Protein AF-A0A7C1MTP1-F1 (afdb_monomer_lite)

Radius of gyration: 20.45 Å; chains: 1; bounding box: 58×44×49 Å

Structure (mmCIF, N/CA/C/O backbone):
data_AF-A0A7C1MTP1-F1
#
_entry.id   AF-A0A7C1MTP1-F1
#
loop_
_atom_site.group_PDB
_atom_site.id
_atom_site.type_symbol
_atom_site.label_atom_id
_atom_site.label_alt_id
_atom_site.label_comp_id
_atom_site.label_asym_id
_atom_site.label_entity_id
_atom_site.label_seq_id
_atom_site.pdbx_PDB_ins_code
_atom_site.Cartn_x
_atom_site.Cartn_y
_atom_site.Cartn_z
_atom_site.occupancy
_atom_site.B_iso_or_equiv
_atom_site.auth_seq_id
_atom_site.auth_comp_id
_atom_site.auth_asym_id
_atom_site.auth_atom_id
_atom_site.pdbx_PDB_model_num
ATOM 1 N N . MET A 1 1 ? 28.210 24.056 -30.980 1.00 39.81 1 MET A N 1
ATOM 2 C CA . MET A 1 1 ? 28.244 23.019 -29.926 1.00 39.81 1 MET A CA 1
ATOM 3 C C . MET A 1 1 ? 29.362 23.393 -28.968 1.00 39.81 1 MET A C 1
ATOM 5 O O . MET A 1 1 ? 30.511 23.330 -29.374 1.00 39.81 1 MET A O 1
ATOM 9 N N . ASN A 1 2 ? 29.033 23.864 -27.762 1.00 46.34 2 ASN A N 1
ATOM 10 C CA . ASN A 1 2 ? 30.028 24.181 -26.735 1.00 46.34 2 ASN A CA 1
ATOM 11 C C . ASN A 1 2 ? 30.364 22.894 -25.972 1.00 46.34 2 ASN A C 1
ATOM 13 O O . ASN A 1 2 ? 29.513 22.350 -25.272 1.00 46.34 2 ASN A O 1
ATOM 17 N N . THR A 1 3 ? 31.579 22.382 -26.145 1.00 56.09 3 THR A N 1
ATOM 18 C CA . THR A 1 3 ? 32.127 21.242 -25.396 1.00 56.09 3 THR A CA 1
ATOM 19 C C . THR A 1 3 ? 33.033 21.751 -24.285 1.00 56.09 3 THR A C 1
ATOM 21 O O . THR A 1 3 ? 34.243 21.540 -24.309 1.00 56.09 3 THR A O 1
ATOM 24 N N . GLU A 1 4 ? 32.460 22.433 -23.300 1.00 64.19 4 GLU A N 1
ATOM 25 C CA . GLU A 1 4 ? 33.167 22.655 -22.042 1.00 64.19 4 GLU A CA 1
ATOM 26 C C . GLU A 1 4 ? 33.111 21.347 -21.243 1.00 64.19 4 GLU A C 1
ATOM 28 O O . GLU A 1 4 ? 32.053 20.913 -20.782 1.00 64.19 4 GLU A O 1
ATOM 33 N N . ARG A 1 5 ? 34.249 20.648 -21.143 1.00 67.44 5 ARG A N 1
ATOM 34 C CA . ARG A 1 5 ? 34.375 19.473 -20.273 1.00 67.44 5 ARG A CA 1
ATOM 35 C C . ARG A 1 5 ? 34.320 19.954 -18.828 1.00 67.44 5 ARG A C 1
ATOM 37 O O . ARG A 1 5 ? 35.213 20.661 -18.382 1.00 67.44 5 ARG A O 1
ATOM 44 N N . PHE A 1 6 ? 33.286 19.549 -18.102 1.00 75.31 6 PHE A N 1
ATOM 45 C CA . PHE A 1 6 ? 33.179 19.783 -16.665 1.00 75.31 6 PHE A CA 1
ATOM 46 C C . PHE A 1 6 ? 34.367 19.133 -15.930 1.00 75.31 6 PHE A C 1
ATOM 48 O O . PHE A 1 6 ? 34.536 17.916 -15.992 1.00 75.31 6 PHE A O 1
ATOM 55 N N . ILE A 1 7 ? 35.183 19.940 -15.243 1.00 79.19 7 ILE A N 1
ATOM 56 C CA . ILE A 1 7 ? 36.381 19.514 -14.491 1.00 79.19 7 ILE A CA 1
ATOM 57 C C . ILE A 1 7 ? 36.065 19.511 -12.987 1.00 79.19 7 ILE A C 1
ATOM 59 O O . ILE A 1 7 ? 36.691 20.206 -12.192 1.00 79.19 7 ILE A O 1
ATOM 63 N N . GLY A 1 8 ? 35.023 18.785 -12.589 1.00 83.56 8 GLY A N 1
ATOM 64 C CA . GLY A 1 8 ? 34.648 18.618 -11.185 1.00 83.56 8 GLY A CA 1
ATOM 65 C C . GLY A 1 8 ? 34.668 17.150 -10.784 1.00 83.56 8 GLY A C 1
ATOM 66 O O . GLY A 1 8 ? 34.459 16.270 -11.617 1.00 83.56 8 GLY A O 1
ATOM 67 N N . GLN A 1 9 ? 34.907 16.888 -9.499 1.00 82.88 9 GLN A N 1
ATOM 68 C CA . GLN A 1 9 ? 34.820 15.539 -8.946 1.00 82.88 9 GLN A CA 1
ATOM 69 C C . GLN A 1 9 ? 33.406 14.981 -9.156 1.00 82.88 9 GLN A C 1
ATOM 71 O O . GLN A 1 9 ? 32.418 15.690 -8.945 1.00 82.88 9 GLN A O 1
ATOM 76 N N . GLU A 1 10 ? 33.311 13.720 -9.578 1.00 84.50 10 GLU A N 1
ATOM 77 C CA . GLU A 1 10 ? 32.032 13.023 -9.693 1.00 84.50 10 GLU A CA 1
ATOM 78 C 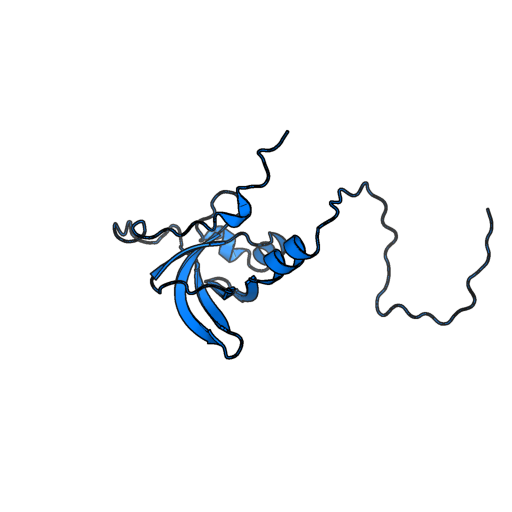C . GLU A 1 10 ? 31.351 12.979 -8.317 1.00 84.50 10 GLU A C 1
ATOM 80 O O . GLU A 1 10 ? 31.935 12.518 -7.338 1.00 84.50 10 GLU A O 1
ATOM 85 N N . ARG A 1 11 ? 30.125 13.508 -8.242 1.00 88.31 11 ARG A N 1
ATOM 86 C CA . ARG A 1 11 ? 29.318 13.588 -7.009 1.00 88.31 11 ARG A CA 1
ATOM 87 C C . ARG A 1 11 ? 28.127 12.636 -7.026 1.00 88.31 11 ARG A C 1
ATOM 89 O O . ARG A 1 11 ? 27.395 12.550 -6.043 1.00 88.31 11 ARG A O 1
ATOM 96 N N . ARG A 1 12 ? 27.865 11.972 -8.152 1.00 83.56 12 ARG A N 1
ATOM 97 C CA . ARG A 1 12 ? 26.736 11.051 -8.281 1.00 83.56 12 ARG A CA 1
ATOM 98 C C . ARG A 1 12 ? 27.021 9.791 -7.476 1.00 83.56 12 ARG A C 1
ATOM 100 O O . ARG A 1 12 ? 28.050 9.153 -7.653 1.00 83.56 12 ARG A O 1
ATOM 107 N N . GLN A 1 13 ? 26.054 9.407 -6.653 1.00 90.12 13 GLN A N 1
ATOM 108 C CA . GLN A 1 13 ? 26.076 8.128 -5.942 1.00 90.12 13 GLN A CA 1
ATOM 109 C C . GLN A 1 13 ? 25.764 6.940 -6.868 1.00 90.12 13 GLN A C 1
ATOM 111 O O . GLN A 1 13 ? 26.090 5.807 -6.536 1.00 90.12 13 GLN A O 1
ATOM 116 N N . PHE A 1 14 ? 25.159 7.194 -8.037 1.00 86.81 14 PHE A N 1
ATOM 117 C CA . PHE A 1 14 ? 24.690 6.160 -8.962 1.00 86.81 14 PHE A CA 1
ATOM 118 C C . PHE A 1 14 ? 24.954 6.530 -10.428 1.00 86.81 14 PHE A C 1
ATOM 120 O O . PHE A 1 14 ? 24.925 7.706 -10.811 1.00 86.81 14 PHE A O 1
ATOM 127 N N . VAL A 1 15 ? 25.176 5.507 -11.258 1.00 86.19 15 VAL A N 1
ATOM 128 C CA . VAL A 1 15 ? 25.381 5.636 -12.709 1.00 86.19 15 VAL A CA 1
ATOM 129 C C . VAL A 1 15 ? 24.099 6.134 -13.386 1.00 86.19 15 VAL A C 1
ATOM 131 O O . VAL A 1 15 ? 23.000 5.697 -13.054 1.00 86.19 15 VAL A O 1
ATOM 134 N N . ARG A 1 16 ? 24.230 7.037 -14.367 1.00 86.38 16 ARG A N 1
ATOM 135 C CA . ARG A 1 16 ? 23.112 7.488 -15.210 1.00 86.38 16 ARG A CA 1
ATOM 136 C C . ARG A 1 16 ? 23.161 6.802 -16.566 1.00 86.38 16 ARG A C 1
ATOM 138 O O . ARG A 1 16 ? 24.203 6.782 -17.214 1.00 86.38 16 ARG A O 1
ATOM 145 N N . LEU A 1 17 ? 22.012 6.318 -17.014 1.00 87.69 17 LEU A N 1
ATOM 146 C CA . LEU A 1 17 ? 21.829 5.809 -18.366 1.00 87.69 17 LEU A CA 1
ATOM 147 C C . LEU A 1 17 ? 21.277 6.925 -19.256 1.00 87.69 17 LEU A C 1
ATOM 149 O O . LEU A 1 17 ? 20.415 7.700 -18.835 1.00 87.69 17 LEU A O 1
ATOM 153 N N . SER A 1 18 ? 21.777 7.018 -20.488 1.00 87.62 18 SER A N 1
ATOM 154 C CA . SER A 1 18 ? 21.204 7.928 -21.480 1.00 87.62 18 SER A CA 1
ATOM 155 C C . SER A 1 18 ? 19.831 7.404 -21.895 1.00 87.62 18 SER A C 1
ATOM 157 O O . SER A 1 18 ? 19.726 6.327 -22.479 1.00 87.62 18 SER A O 1
ATOM 159 N N . TYR A 1 19 ? 18.777 8.154 -21.578 1.00 87.06 19 TYR A N 1
ATOM 160 C CA . TYR A 1 19 ? 17.399 7.789 -21.888 1.00 87.06 19 TYR A CA 1
ATOM 161 C C . TYR A 1 19 ? 16.620 9.028 -22.326 1.00 87.06 19 TYR A C 1
ATOM 163 O O . TYR A 1 19 ? 16.639 10.056 -21.650 1.00 87.06 19 TYR A O 1
ATOM 171 N N . ARG A 1 20 ? 15.946 8.944 -23.478 1.00 89.88 20 ARG A N 1
ATOM 172 C CA . ARG A 1 20 ? 15.104 10.019 -24.017 1.00 89.88 20 ARG A CA 1
ATOM 173 C C . ARG A 1 20 ? 13.776 9.442 -24.486 1.00 89.88 20 ARG A C 1
ATOM 175 O O . ARG A 1 20 ? 13.735 8.756 -25.502 1.00 89.88 20 ARG A O 1
ATOM 182 N N . LYS A 1 21 ? 12.705 9.749 -23.755 1.00 90.75 21 LYS A N 1
ATOM 183 C CA . LYS A 1 21 ? 11.308 9.528 -24.152 1.00 90.75 21 LYS A CA 1
ATOM 184 C C . LYS A 1 21 ? 10.439 10.677 -23.619 1.00 90.75 21 LYS A C 1
ATOM 186 O O . LYS A 1 21 ? 10.847 11.303 -22.639 1.00 90.75 21 LYS A O 1
ATOM 191 N N . PRO A 1 22 ? 9.281 10.970 -24.239 1.00 91.06 22 PRO A N 1
ATOM 192 C CA . PRO A 1 22 ? 8.305 11.899 -23.676 1.00 91.06 22 PRO A CA 1
ATOM 193 C C . PRO A 1 22 ? 7.932 11.507 -22.241 1.00 91.06 22 PRO A C 1
ATOM 195 O O . PRO A 1 22 ? 7.769 10.323 -21.945 1.00 91.06 22 PRO A O 1
ATOM 198 N N . LEU A 1 23 ? 7.818 12.501 -21.361 1.00 86.88 23 LEU A N 1
ATOM 199 C CA . LEU A 1 23 ? 7.482 12.326 -19.951 1.00 86.88 23 LEU A CA 1
ATOM 200 C C . LEU A 1 23 ? 6.179 13.068 -19.658 1.00 86.88 23 LEU A C 1
ATOM 202 O O . LEU A 1 23 ? 6.108 14.284 -19.829 1.00 86.88 23 LEU A O 1
ATOM 206 N N . ASN A 1 24 ? 5.177 12.342 -19.174 1.00 87.94 24 ASN A N 1
ATOM 207 C CA . ASN A 1 24 ? 3.986 12.953 -18.598 1.00 87.94 24 ASN A CA 1
ATOM 208 C C . ASN A 1 24 ? 4.285 13.329 -17.146 1.00 87.94 24 ASN A C 1
ATOM 210 O O . ASN A 1 24 ? 4.786 12.499 -16.388 1.00 87.94 24 ASN A O 1
ATOM 214 N N . TYR A 1 25 ? 3.974 14.563 -16.755 1.00 85.81 25 TYR A N 1
ATOM 215 C CA . TYR A 1 25 ? 4.165 15.032 -15.385 1.00 85.81 25 TYR A CA 1
ATOM 216 C C . TYR A 1 25 ? 2.964 15.847 -14.909 1.00 85.81 25 TYR A C 1
ATOM 218 O O . TYR A 1 25 ? 2.227 16.433 -15.702 1.00 85.81 25 TYR A O 1
ATOM 226 N N . LYS A 1 26 ? 2.780 15.882 -13.589 1.00 85.25 26 LYS A N 1
ATOM 227 C CA . LYS A 1 26 ? 1.838 16.764 -12.899 1.00 85.25 26 LYS A CA 1
ATOM 228 C C . LYS A 1 26 ? 2.600 17.515 -11.812 1.00 8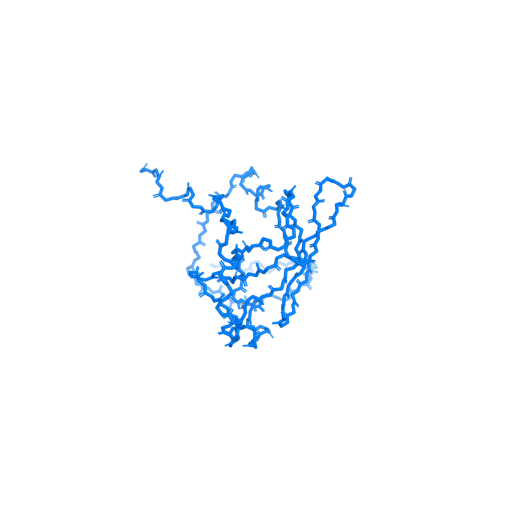5.25 26 LYS A C 1
ATOM 230 O O . LYS A 1 26 ? 3.493 16.947 -11.186 1.00 85.25 26 LYS A O 1
ATOM 235 N N . VAL A 1 27 ? 2.262 18.784 -11.597 1.00 86.56 27 VAL A N 1
ATOM 236 C CA . VAL A 1 27 ? 2.785 19.562 -10.466 1.00 86.56 27 VAL A CA 1
ATOM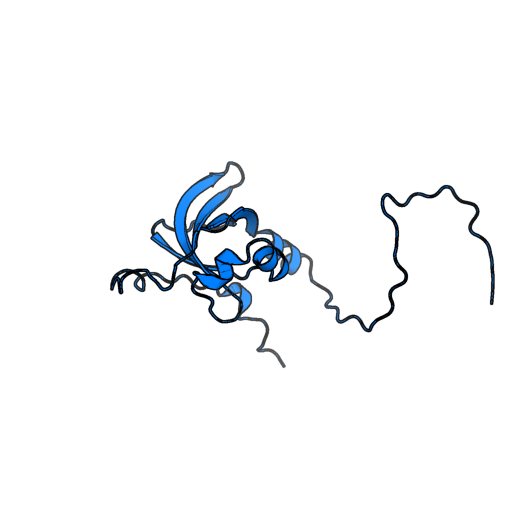 237 C C . VAL A 1 27 ? 1.839 19.359 -9.288 1.00 86.56 27 VAL A C 1
ATOM 239 O O . VAL A 1 27 ? 0.662 19.704 -9.375 1.00 86.56 27 VAL A O 1
ATOM 242 N N . CYS A 1 28 ? 2.343 18.778 -8.202 1.00 86.12 28 CYS A N 1
ATOM 243 C CA . CYS A 1 28 ? 1.551 18.510 -7.005 1.00 86.12 28 CYS A CA 1
ATOM 244 C C . CYS A 1 28 ? 1.655 19.675 -6.016 1.00 86.12 28 CYS A C 1
ATOM 246 O O . CYS A 1 28 ? 2.743 20.204 -5.787 1.00 86.12 28 CYS A O 1
ATOM 248 N N . LYS A 1 29 ? 0.529 20.052 -5.400 1.00 91.75 29 LYS A N 1
ATOM 249 C CA . LYS A 1 29 ? 0.521 20.969 -4.251 1.00 91.75 29 LYS A CA 1
ATOM 250 C C . LYS A 1 29 ? 1.102 20.259 -3.028 1.00 91.75 29 LYS A C 1
ATOM 252 O O . LYS A 1 29 ? 0.983 19.040 -2.909 1.00 91.75 29 LYS A O 1
ATOM 257 N N . GLU A 1 30 ? 1.674 21.023 -2.103 1.00 90.00 30 GLU A N 1
ATOM 258 C CA . GLU A 1 30 ? 2.244 20.484 -0.861 1.00 90.00 30 GLU A CA 1
ATOM 259 C C . GLU A 1 30 ? 1.229 19.634 -0.084 1.00 90.00 30 GLU A C 1
ATOM 261 O O . GLU A 1 30 ? 1.545 18.524 0.333 1.00 90.00 30 GLU A O 1
ATOM 266 N N . ASP A 1 31 ? -0.017 20.097 0.026 1.00 83.81 31 ASP A N 1
ATOM 267 C CA . ASP A 1 31 ? -1.076 19.357 0.720 1.00 83.81 31 ASP A CA 1
ATOM 268 C C . ASP A 1 31 ? -1.416 18.031 0.037 1.00 83.81 31 ASP A C 1
ATOM 270 O O . ASP A 1 31 ? -1.696 17.040 0.708 1.00 83.81 31 ASP A O 1
ATOM 274 N N . THR A 1 32 ? -1.357 17.982 -1.297 1.00 79.44 32 THR A N 1
ATOM 275 C CA . THR A 1 32 ? -1.539 16.736 -2.051 1.00 79.44 32 THR A CA 1
ATOM 276 C C . THR A 1 32 ? -0.414 15.757 -1.733 1.00 79.44 32 THR A C 1
ATOM 278 O O . THR A 1 32 ? -0.679 14.582 -1.512 1.00 79.44 32 THR A O 1
ATOM 281 N N . ILE A 1 33 ? 0.831 16.234 -1.654 1.00 82.75 33 ILE A N 1
ATOM 282 C CA . ILE A 1 33 ? 1.977 15.397 -1.279 1.00 82.75 33 ILE A CA 1
ATOM 283 C C . ILE A 1 33 ? 1.798 14.883 0.150 1.00 82.75 33 ILE A C 1
ATOM 285 O O . ILE A 1 33 ? 1.919 13.686 0.375 1.00 82.75 33 ILE A O 1
ATOM 289 N N . LYS A 1 34 ? 1.442 15.751 1.104 1.00 79.81 34 LYS A N 1
ATOM 290 C CA . LYS A 1 34 ? 1.201 15.346 2.497 1.00 79.81 34 LYS A CA 1
ATOM 291 C C . LYS A 1 34 ? 0.138 14.254 2.593 1.00 79.81 34 LYS A C 1
ATOM 293 O O . LYS A 1 34 ? 0.390 13.253 3.248 1.00 79.81 34 LYS A O 1
ATOM 298 N N . LYS A 1 35 ? -0.988 14.398 1.887 1.00 72.88 35 LYS A N 1
ATOM 299 C CA . LYS A 1 35 ? -2.049 13.375 1.817 1.00 72.88 35 LYS A CA 1
ATOM 300 C C . LYS A 1 35 ? -1.596 12.069 1.160 1.00 72.88 35 LYS A C 1
ATOM 302 O O . LYS A 1 35 ? -2.039 11.003 1.554 1.00 72.88 35 LYS A O 1
ATOM 307 N N . LEU A 1 36 ? -0.711 12.116 0.169 1.00 74.12 36 LEU A N 1
ATOM 308 C CA . LEU A 1 36 ? -0.147 10.888 -0.403 1.00 74.12 36 LEU A CA 1
ATOM 309 C C . LEU A 1 36 ? 0.799 10.184 0.576 1.00 74.12 36 LEU A C 1
ATOM 311 O O . LEU A 1 36 ? 0.938 8.970 0.522 1.00 74.12 36 LEU A O 1
ATOM 315 N N . MET A 1 37 ? 1.424 10.939 1.479 1.00 78.38 37 MET A N 1
ATOM 316 C CA . MET A 1 37 ? 2.344 10.411 2.486 1.00 78.38 37 MET A CA 1
ATOM 317 C C . MET A 1 37 ? 1.648 9.966 3.783 1.00 78.38 37 MET A C 1
ATOM 319 O O . MET A 1 37 ? 2.315 9.398 4.643 1.00 78.38 37 MET A O 1
ATOM 323 N N . THR A 1 38 ? 0.336 10.190 3.951 1.00 77.19 38 THR A N 1
ATOM 324 C CA . THR A 1 38 ? -0.410 9.752 5.153 1.00 77.19 38 THR A CA 1
ATOM 325 C C . THR A 1 38 ? -0.680 8.249 5.205 1.00 77.19 38 THR A C 1
ATOM 327 O O . THR A 1 38 ? -1.206 7.758 6.203 1.00 77.19 38 THR A O 1
ATOM 330 N N . GLY A 1 39 ? -0.325 7.510 4.155 1.00 80.88 39 GLY A N 1
ATOM 331 C CA . GLY A 1 39 ? -0.282 6.060 4.196 1.00 80.88 39 GLY A CA 1
ATOM 332 C C . GLY A 1 39 ? 0.810 5.523 3.287 1.00 80.88 39 GLY A C 1
ATOM 333 O O . GLY A 1 39 ? 1.052 6.055 2.206 1.00 80.88 39 GLY A O 1
ATOM 334 N N . TYR A 1 40 ? 1.499 4.482 3.735 1.00 85.44 40 TYR A N 1
ATOM 335 C CA . TYR A 1 40 ? 2.561 3.846 2.962 1.00 85.44 40 TYR A CA 1
ATOM 336 C C . TYR A 1 40 ? 2.640 2.358 3.280 1.00 85.44 40 TYR A C 1
ATOM 338 O O . TYR A 1 40 ? 2.259 1.907 4.357 1.00 85.44 40 TYR A O 1
ATOM 346 N N . THR A 1 41 ? 3.126 1.580 2.319 1.00 88.25 41 THR A N 1
ATOM 347 C CA . THR A 1 41 ? 3.420 0.158 2.528 1.00 88.25 41 THR A CA 1
ATOM 348 C C . THR A 1 41 ? 4.755 0.036 3.260 1.00 88.25 41 THR A C 1
ATOM 350 O O . THR A 1 41 ? 5.741 0.624 2.821 1.00 88.25 41 THR A O 1
ATOM 353 N N . GLU A 1 42 ? 4.784 -0.700 4.369 1.00 87.56 42 GLU A N 1
ATOM 354 C CA . GLU A 1 42 ? 6.014 -1.013 5.108 1.00 87.56 42 GLU A CA 1
ATOM 355 C C . GLU A 1 42 ? 6.678 -2.276 4.548 1.00 87.56 42 GLU A C 1
ATOM 357 O O . GLU A 1 42 ? 7.877 -2.279 4.273 1.00 87.56 42 GLU A O 1
ATOM 362 N N . ASP A 1 43 ? 5.887 -3.328 4.318 1.00 87.69 43 ASP A N 1
ATOM 363 C CA . ASP A 1 43 ? 6.334 -4.577 3.704 1.00 87.69 43 ASP A CA 1
ATOM 364 C C . ASP A 1 43 ? 5.220 -5.250 2.884 1.00 87.69 43 ASP A C 1
ATOM 366 O O . ASP A 1 43 ? 4.032 -4.972 3.052 1.00 87.69 43 ASP A O 1
ATOM 370 N N . VAL A 1 44 ? 5.619 -6.123 1.954 1.00 87.50 44 VAL A N 1
ATOM 371 C CA . VAL A 1 44 ? 4.729 -6.905 1.082 1.00 87.50 44 VAL A CA 1
ATOM 372 C C . VAL A 1 44 ? 5.221 -8.347 1.023 1.00 87.50 44 VAL A C 1
ATOM 374 O O . VAL A 1 44 ? 6.417 -8.618 0.919 1.00 87.50 44 VAL A O 1
ATOM 377 N N . SER A 1 45 ? 4.272 -9.277 1.054 1.00 86.25 45 SER A N 1
ATOM 378 C CA . SER A 1 45 ? 4.481 -10.715 0.907 1.00 86.25 45 SER A CA 1
ATOM 379 C C . SER A 1 45 ? 3.490 -11.303 -0.101 1.00 86.25 45 SER A C 1
ATOM 381 O O . SER A 1 45 ? 2.590 -10.623 -0.590 1.00 86.25 45 SER A O 1
ATOM 383 N N . GLN A 1 46 ? 3.601 -12.606 -0.368 1.00 83.12 46 GLN A N 1
ATOM 384 C CA . GLN A 1 46 ? 2.664 -13.312 -1.245 1.00 83.12 46 GLN A CA 1
ATOM 385 C C . GLN A 1 46 ? 1.214 -13.323 -0.724 1.00 83.12 46 GLN A C 1
ATOM 387 O O . GLN A 1 46 ? 0.273 -13.412 -1.508 1.00 83.12 46 GLN A O 1
ATOM 392 N N . SER A 1 47 ? 1.018 -13.279 0.593 1.00 86.56 47 SER A N 1
ATOM 393 C CA . SER A 1 47 ? -0.297 -13.466 1.223 1.00 86.56 47 SER A CA 1
ATOM 394 C C . SER A 1 47 ? -0.894 -12.188 1.799 1.00 86.56 47 SER A C 1
ATOM 396 O O . SER A 1 47 ? -1.993 -12.222 2.352 1.00 86.56 47 SER A O 1
ATOM 398 N N . GLY A 1 48 ? -0.177 -11.072 1.734 1.00 90.19 48 GLY A N 1
ATOM 399 C CA . GLY A 1 48 ? -0.594 -9.848 2.394 1.00 90.19 48 GLY A CA 1
ATOM 400 C C . GLY A 1 48 ? 0.507 -8.811 2.487 1.00 90.19 48 GLY A C 1
ATOM 401 O O . GLY A 1 48 ? 1.613 -9.010 1.981 1.00 90.19 48 GLY A O 1
ATOM 402 N N . LEU A 1 49 ? 0.199 -7.723 3.178 1.00 92.12 49 LEU A N 1
ATOM 403 C CA . LEU A 1 49 ? 1.103 -6.603 3.389 1.00 92.12 49 LEU A CA 1
ATOM 404 C C . LEU A 1 49 ? 0.939 -5.998 4.779 1.00 92.12 49 LEU A C 1
ATOM 406 O O . LEU A 1 49 ? -0.098 -6.164 5.433 1.00 92.12 49 LEU A O 1
ATOM 410 N N . LEU A 1 50 ? 1.962 -5.266 5.199 1.00 92.56 50 LEU A N 1
ATOM 411 C CA . LEU A 1 50 ? 1.893 -4.319 6.297 1.00 92.56 50 LEU A CA 1
AT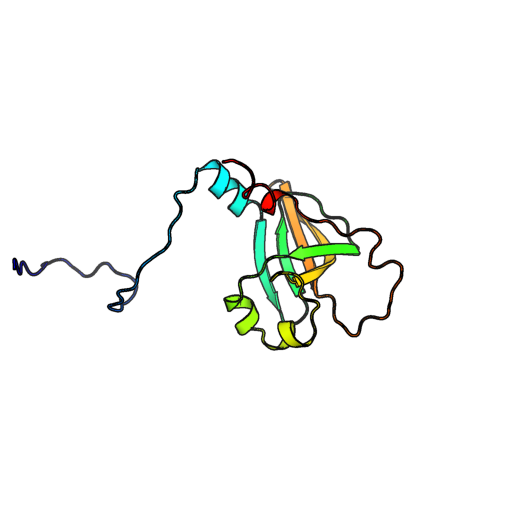OM 412 C C . LEU A 1 50 ? 1.891 -2.908 5.720 1.00 92.56 50 LEU A C 1
ATOM 414 O O . LEU A 1 50 ? 2.729 -2.557 4.889 1.00 92.56 50 LEU A O 1
ATOM 418 N N . CYS A 1 51 ? 0.950 -2.087 6.163 1.00 91.75 51 CYS A N 1
ATOM 419 C CA . CYS A 1 51 ? 0.893 -0.684 5.780 1.00 91.75 51 CYS A CA 1
ATOM 420 C C . CYS A 1 51 ? 0.655 0.203 6.990 1.00 91.75 51 CYS A C 1
ATOM 422 O O . CYS A 1 51 ? 0.011 -0.193 7.959 1.00 91.75 51 CYS A O 1
ATOM 424 N N . ASN A 1 52 ? 1.169 1.419 6.903 1.00 91.19 52 ASN A N 1
ATOM 425 C CA . ASN A 1 52 ? 0.833 2.495 7.805 1.00 91.19 52 ASN A CA 1
ATOM 426 C C . ASN A 1 52 ? -0.364 3.269 7.237 1.00 91.19 52 ASN A C 1
ATOM 428 O O . ASN A 1 52 ? -0.371 3.598 6.050 1.00 91.19 52 ASN A O 1
ATOM 432 N N . ILE A 1 53 ? -1.368 3.545 8.069 1.00 89.88 53 ILE A N 1
ATOM 433 C CA . ILE A 1 53 ? -2.566 4.315 7.714 1.00 89.88 53 ILE A CA 1
ATOM 434 C C . ILE A 1 53 ? -2.829 5.341 8.822 1.00 89.88 53 ILE A C 1
ATOM 436 O O . ILE A 1 53 ? -2.744 5.021 10.006 1.00 89.88 53 ILE A O 1
ATOM 440 N N . ALA A 1 54 ? -3.163 6.579 8.456 1.00 87.56 54 ALA A N 1
ATOM 441 C CA . ALA A 1 54 ? -3.466 7.640 9.422 1.00 87.56 54 ALA A CA 1
ATOM 442 C C . ALA A 1 54 ? -4.758 7.401 10.228 1.00 87.56 54 ALA A C 1
ATOM 444 O O . ALA A 1 54 ? -4.895 7.888 11.347 1.00 87.56 54 ALA A O 1
ATOM 445 N N . GLU A 1 55 ? -5.709 6.656 9.669 1.00 85.81 55 GLU A N 1
ATOM 446 C CA . GLU A 1 55 ? -7.017 6.402 10.268 1.00 85.81 55 GLU A CA 1
ATOM 447 C C . GLU A 1 55 ? -7.151 4.972 10.794 1.00 85.81 55 GLU A C 1
ATOM 449 O O . GLU A 1 55 ? -6.601 4.016 10.242 1.00 85.81 55 GLU A O 1
ATOM 454 N N . SER A 1 56 ? -7.954 4.812 11.849 1.00 85.06 56 SER A N 1
ATOM 455 C CA . SER A 1 56 ? -8.244 3.496 12.406 1.00 85.06 56 SER A CA 1
ATOM 456 C C . SER A 1 56 ? -9.135 2.686 11.464 1.00 85.06 56 SER A C 1
ATOM 458 O O . SER A 1 56 ? -10.276 3.063 11.154 1.00 85.06 56 SER A O 1
ATOM 460 N N . VAL A 1 57 ? -8.634 1.521 11.060 1.00 89.00 57 VAL A N 1
ATOM 461 C CA . VAL A 1 57 ? -9.402 0.532 10.307 1.00 89.00 57 VAL A CA 1
ATOM 462 C C . VAL A 1 57 ? -9.762 -0.640 11.227 1.00 89.00 57 VAL A C 1
ATOM 464 O O . VAL A 1 57 ? -8.860 -1.246 11.818 1.00 89.00 57 VAL A O 1
ATOM 467 N N . PRO A 1 58 ? -11.060 -0.978 11.372 1.00 90.38 58 PRO A N 1
ATOM 468 C CA . PRO A 1 58 ? -11.478 -2.125 12.162 1.00 90.38 58 PRO A CA 1
ATOM 469 C C . PRO A 1 58 ? -10.930 -3.431 11.591 1.00 90.38 58 PRO A C 1
ATOM 471 O O . PRO A 1 58 ? -10.916 -3.624 10.372 1.00 90.38 58 PRO A O 1
ATOM 474 N N . VAL A 1 59 ? -10.568 -4.350 12.484 1.00 92.31 59 VAL A N 1
ATOM 475 C CA . VAL A 1 59 ? -10.271 -5.743 12.129 1.00 92.31 59 VAL A CA 1
ATOM 476 C C . VAL A 1 59 ? -11.464 -6.351 11.381 1.00 92.31 59 VAL A C 1
ATOM 478 O O . VAL A 1 59 ? -12.606 -5.931 11.576 1.00 92.31 59 VAL A O 1
ATOM 481 N N . ASP A 1 60 ? -11.173 -7.276 10.469 1.00 90.25 60 ASP A N 1
ATOM 482 C CA . ASP A 1 60 ? -12.102 -7.930 9.541 1.00 90.25 60 ASP A CA 1
ATOM 483 C C . ASP A 1 60 ? -12.707 -7.041 8.449 1.00 90.25 60 ASP A C 1
ATOM 485 O O . ASP A 1 60 ? -13.389 -7.548 7.558 1.00 90.25 60 ASP A O 1
ATOM 489 N N . SER A 1 61 ? -12.409 -5.739 8.437 1.00 89.75 61 SER A N 1
ATOM 490 C CA . SER A 1 61 ? -12.792 -4.878 7.312 1.00 89.75 61 SER A CA 1
ATOM 491 C C . SER A 1 61 ? -12.070 -5.305 6.036 1.00 89.75 61 SER A C 1
ATOM 493 O O . SER A 1 61 ? -10.897 -5.691 6.073 1.00 89.75 61 SER A O 1
ATOM 495 N N . VAL A 1 62 ? -12.749 -5.176 4.896 1.00 89.62 62 VAL A N 1
ATOM 496 C CA . VAL A 1 62 ? -12.139 -5.379 3.578 1.00 89.62 62 VAL A CA 1
ATOM 497 C C . VAL A 1 62 ? -11.687 -4.034 3.028 1.00 89.62 62 VAL A C 1
ATOM 499 O O . VAL A 1 62 ? -12.477 -3.092 2.926 1.00 89.62 62 VAL A O 1
ATOM 502 N N . LEU A 1 63 ? -10.408 -3.965 2.672 1.00 89.44 63 LEU A N 1
ATOM 503 C CA . LEU A 1 63 ? -9.767 -2.829 2.033 1.00 89.44 63 LEU A CA 1
ATOM 504 C C . LEU A 1 63 ? -9.518 -3.126 0.560 1.00 89.44 63 LEU A C 1
ATOM 506 O O . LEU A 1 63 ? -9.114 -4.230 0.190 1.00 89.44 63 LEU A O 1
ATOM 510 N N . TRP A 1 64 ? -9.717 -2.101 -0.258 1.00 90.06 64 TRP A N 1
ATOM 511 C CA . TRP A 1 64 ? -9.217 -2.051 -1.622 1.00 90.06 64 TRP A CA 1
ATOM 512 C C . TRP A 1 64 ? -7.953 -1.194 -1.644 1.00 90.06 64 TRP A C 1
ATOM 514 O O . TRP A 1 64 ? -7.987 -0.035 -1.235 1.00 90.06 64 TRP A O 1
ATOM 524 N N . LEU A 1 65 ? -6.835 -1.779 -2.073 1.00 85.94 65 LEU A N 1
ATOM 525 C CA . LEU A 1 65 ? -5.517 -1.152 -2.022 1.00 85.94 65 LEU A CA 1
ATOM 526 C C . LEU A 1 65 ? -4.940 -1.045 -3.427 1.00 85.94 65 LEU A C 1
ATOM 528 O O . LEU A 1 65 ? -4.768 -2.053 -4.113 1.00 85.94 65 LEU A O 1
ATOM 532 N N . LEU A 1 66 ? -4.600 0.172 -3.841 1.00 84.19 66 LEU A N 1
ATOM 533 C CA . LEU A 1 66 ? -3.858 0.387 -5.074 1.00 84.19 66 LEU A CA 1
ATOM 534 C C . LEU A 1 66 ? -2.381 0.059 -4.825 1.00 84.19 66 LEU A C 1
ATOM 536 O O . LEU A 1 66 ? -1.714 0.743 -4.050 1.00 84.19 66 LEU A O 1
ATOM 540 N N . LEU A 1 67 ? -1.877 -0.989 -5.474 1.00 74.44 67 LEU A N 1
ATOM 541 C CA . LEU A 1 67 ? -0.472 -1.387 -5.397 1.00 74.44 67 LEU A CA 1
ATOM 542 C C . LEU A 1 67 ? 0.243 -1.047 -6.699 1.00 74.44 67 LEU A C 1
ATOM 544 O O . LEU A 1 67 ? -0.321 -1.174 -7.785 1.00 74.44 67 LEU A O 1
ATOM 548 N N . ASP A 1 68 ? 1.509 -0.646 -6.592 1.00 71.75 68 ASP A N 1
ATOM 549 C CA . ASP A 1 68 ? 2.365 -0.528 -7.766 1.00 71.75 68 ASP A CA 1
ATOM 550 C C . ASP A 1 68 ? 2.559 -1.919 -8.390 1.00 71.75 68 ASP A C 1
ATOM 552 O O . ASP A 1 68 ? 3.011 -2.863 -7.734 1.00 71.75 68 ASP A O 1
ATOM 556 N N . MET A 1 69 ? 2.240 -2.037 -9.679 1.00 60.59 69 MET A N 1
ATOM 557 C CA . MET A 1 69 ? 2.418 -3.258 -10.464 1.00 60.59 69 MET A CA 1
ATOM 558 C C . MET A 1 69 ? 3.872 -3.749 -10.425 1.00 60.59 69 MET A C 1
ATOM 560 O O . MET A 1 69 ? 4.112 -4.953 -10.492 1.00 60.59 69 MET A O 1
ATOM 564 N N . GLY A 1 70 ? 4.852 -2.852 -10.251 1.00 66.88 70 GLY A N 1
ATOM 565 C CA . GLY A 1 70 ? 6.253 -3.232 -10.050 1.00 66.88 70 GLY A CA 1
ATOM 566 C C . GLY A 1 70 ? 6.468 -4.084 -8.793 1.00 66.88 70 GLY A C 1
ATOM 567 O O . GLY A 1 7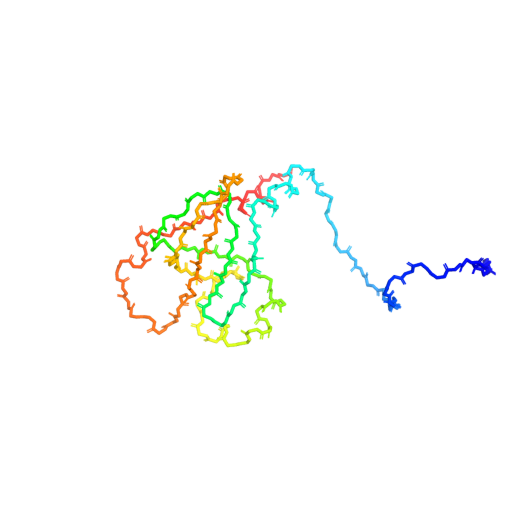0 ? 7.191 -5.080 -8.843 1.00 66.88 70 GLY A O 1
ATOM 568 N N . ALA A 1 71 ? 5.784 -3.755 -7.692 1.00 63.22 71 ALA A N 1
ATOM 569 C CA . ALA A 1 71 ? 5.819 -4.538 -6.456 1.00 63.22 71 ALA A CA 1
ATOM 570 C C . ALA A 1 71 ? 5.073 -5.875 -6.607 1.00 63.22 71 ALA A C 1
ATOM 572 O O . ALA A 1 71 ? 5.552 -6.907 -6.138 1.00 63.22 71 ALA A O 1
ATOM 573 N N . LEU A 1 72 ? 3.949 -5.888 -7.334 1.00 63.69 72 LEU A N 1
ATOM 574 C CA . LEU A 1 72 ? 3.211 -7.118 -7.651 1.00 63.69 72 LEU A CA 1
ATOM 575 C C . LEU A 1 72 ? 4.009 -8.069 -8.551 1.00 63.69 72 LEU A C 1
ATOM 577 O O . LEU A 1 72 ? 3.932 -9.281 -8.379 1.00 63.69 72 LEU A O 1
ATOM 581 N N . THR A 1 73 ? 4.839 -7.537 -9.452 1.00 63.25 73 THR A N 1
ATOM 582 C CA . THR A 1 73 ? 5.677 -8.350 -10.349 1.00 63.25 73 THR A CA 1
ATOM 583 C C . THR A 1 73 ? 6.726 -9.152 -9.566 1.00 63.25 73 THR A C 1
ATOM 585 O O . THR A 1 73 ? 7.023 -10.296 -9.917 1.00 63.25 73 THR A O 1
ATOM 588 N N . ILE A 1 74 ? 7.252 -8.595 -8.466 1.00 61.34 74 ILE A N 1
ATOM 589 C CA . ILE A 1 74 ? 8.155 -9.306 -7.539 1.00 61.34 74 ILE A CA 1
ATOM 590 C C . ILE A 1 74 ? 7.419 -10.474 -6.867 1.00 61.34 74 ILE A C 1
ATOM 592 O O . ILE A 1 74 ? 8.003 -11.530 -6.622 1.00 61.34 74 ILE A O 1
ATOM 596 N N . CYS A 1 75 ? 6.119 -10.320 -6.632 1.00 59.91 75 CYS A N 1
ATOM 597 C CA . CYS A 1 75 ? 5.265 -11.332 -6.035 1.00 59.91 75 CYS A CA 1
ATOM 598 C C . CYS A 1 75 ? 4.272 -11.900 -7.060 1.00 59.91 75 CYS A C 1
ATOM 600 O O . CYS A 1 75 ? 3.072 -11.879 -6.818 1.00 59.91 75 CYS A O 1
ATOM 602 N N . SER A 1 76 ? 4.760 -12.444 -8.184 1.00 61.91 76 SER A N 1
ATOM 603 C CA . SER A 1 76 ? 3.924 -13.013 -9.270 1.00 61.91 76 SER A CA 1
ATOM 604 C C . SER A 1 76 ? 2.822 -13.988 -8.814 1.00 61.91 76 SER A C 1
ATOM 606 O O . SER A 1 76 ? 1.812 -14.177 -9.488 1.00 61.91 76 SER A O 1
ATOM 608 N N . GLU A 1 77 ? 2.989 -14.605 -7.648 1.00 64.81 77 GLU A N 1
ATOM 609 C CA . GLU A 1 77 ? 1.995 -15.471 -7.026 1.00 64.81 77 GLU A CA 1
ATOM 610 C C . GLU A 1 77 ? 0.803 -14.726 -6.389 1.00 64.81 77 GLU A C 1
ATOM 612 O O . GLU A 1 77 ? -0.286 -15.294 -6.281 1.00 64.81 77 GLU A O 1
ATOM 617 N N . VAL A 1 78 ? 0.980 -13.461 -5.994 1.00 68.00 78 VAL A N 1
ATOM 618 C CA . VAL A 1 78 ? -0.091 -12.576 -5.503 1.00 68.00 78 VAL A CA 1
ATOM 619 C C . VAL A 1 78 ? -1.133 -12.402 -6.596 1.00 68.00 78 VAL A C 1
ATOM 621 O O . VAL A 1 78 ? -2.315 -12.628 -6.344 1.00 68.00 78 VAL A O 1
ATOM 624 N N . GLU A 1 79 ? -0.714 -12.079 -7.822 1.00 64.75 79 GLU A N 1
ATOM 625 C CA . GLU A 1 79 ? -1.638 -11.868 -8.944 1.00 64.75 79 GLU A CA 1
ATOM 626 C C . GLU A 1 79 ? -2.454 -13.118 -9.293 1.00 64.75 79 GLU A C 1
ATOM 628 O O . GLU A 1 79 ? -3.624 -13.012 -9.662 1.00 64.75 79 GLU A O 1
ATOM 633 N N . LYS A 1 80 ? -1.865 -14.314 -9.153 1.00 73.62 80 LYS A N 1
ATOM 634 C CA . LYS A 1 80 ? -2.527 -15.573 -9.528 1.00 73.62 80 LYS A CA 1
ATOM 635 C C . LYS A 1 80 ? -3.717 -15.905 -8.637 1.00 73.62 80 LYS A C 1
ATOM 637 O O . LYS A 1 80 ? -4.718 -16.426 -9.126 1.00 73.62 80 LYS A O 1
ATOM 642 N N . ARG A 1 81 ? -3.596 -15.650 -7.333 1.00 79.12 81 ARG A N 1
ATOM 643 C CA . ARG A 1 81 ? -4.580 -16.106 -6.338 1.00 79.12 81 ARG A CA 1
ATOM 644 C C . ARG A 1 81 ? -5.478 -14.991 -5.835 1.00 79.12 81 ARG A C 1
ATOM 646 O O . ARG A 1 81 ? -6.605 -15.278 -5.434 1.00 79.12 81 ARG A O 1
ATOM 653 N N . SER A 1 82 ? -5.003 -13.750 -5.863 1.00 82.25 82 SER A N 1
ATOM 654 C CA . SER A 1 82 ? -5.699 -12.635 -5.229 1.00 82.25 82 SER A CA 1
ATOM 655 C C . SER A 1 82 ? -6.855 -12.101 -6.071 1.00 82.25 82 SER A C 1
ATOM 657 O O . SER A 1 82 ? -6.900 -12.232 -7.300 1.00 82.25 82 SER A O 1
ATOM 659 N N . VAL A 1 83 ? -7.812 -11.470 -5.398 1.00 82.06 83 VAL A N 1
ATOM 660 C CA . VAL A 1 83 ? -8.899 -10.742 -6.054 1.00 82.06 83 VAL A CA 1
ATOM 661 C C . VAL A 1 83 ? -8.413 -9.338 -6.418 1.00 82.06 83 VAL A C 1
ATOM 663 O O . VAL A 1 83 ? -8.139 -8.518 -5.542 1.00 82.06 83 VAL A O 1
ATOM 666 N N . ILE A 1 84 ? -8.304 -9.074 -7.723 1.00 79.88 84 ILE A N 1
ATOM 667 C CA . ILE A 1 84 ? -7.887 -7.783 -8.285 1.00 79.88 84 ILE A CA 1
ATOM 668 C C . ILE A 1 84 ? -9.110 -7.092 -8.891 1.00 79.88 84 ILE A C 1
ATOM 670 O O . ILE A 1 84 ? -9.813 -7.678 -9.715 1.00 79.88 84 ILE A O 1
ATOM 674 N N . LEU A 1 85 ? -9.338 -5.837 -8.510 1.00 76.75 85 LEU A N 1
ATOM 675 C CA . LEU A 1 85 ? -10.404 -4.977 -9.020 1.00 76.75 85 LEU A CA 1
ATOM 676 C C . LEU A 1 85 ? -9.799 -3.635 -9.443 1.00 76.75 85 LEU A C 1
ATOM 678 O O . LEU A 1 85 ? -9.173 -2.974 -8.628 1.00 76.75 85 LEU A O 1
ATOM 682 N N . GLN A 1 86 ? -9.982 -3.213 -10.698 1.00 76.00 86 GLN A N 1
ATOM 683 C CA . GLN A 1 86 ? -9.545 -1.892 -11.193 1.00 76.00 86 GLN A CA 1
ATOM 684 C C . GLN A 1 86 ? -8.086 -1.511 -10.836 1.00 76.00 86 GLN A C 1
ATOM 686 O O . GLN A 1 86 ? -7.820 -0.377 -10.452 1.00 76.00 86 GLN A O 1
ATOM 691 N N . HIS A 1 87 ? -7.134 -2.438 -10.997 1.00 75.31 87 HIS A N 1
ATOM 692 C CA . HIS A 1 87 ? -5.706 -2.283 -10.639 1.00 75.31 87 HIS A CA 1
ATOM 693 C C . HIS A 1 87 ? -5.391 -2.245 -9.134 1.00 75.31 87 HIS A C 1
ATOM 695 O O . HIS A 1 87 ? -4.228 -2.120 -8.766 1.00 75.31 87 HIS A O 1
ATOM 701 N N . GLY A 1 88 ? -6.389 -2.389 -8.262 1.00 81.25 88 GLY A N 1
ATOM 702 C CA . GLY A 1 88 ? -6.182 -2.589 -6.831 1.00 81.25 88 GLY A CA 1
ATOM 703 C C . GLY A 1 88 ? -6.409 -4.035 -6.405 1.00 81.25 88 GLY A C 1
ATOM 704 O O . GLY A 1 88 ? -7.109 -4.800 -7.072 1.00 81.25 88 GLY A O 1
ATOM 705 N N . ILE A 1 89 ? -5.818 -4.405 -5.276 1.00 86.50 89 ILE A N 1
ATOM 706 C CA . ILE A 1 89 ? -5.987 -5.704 -4.628 1.00 86.50 89 ILE A CA 1
ATOM 707 C C . ILE A 1 89 ? -6.982 -5.586 -3.475 1.00 86.50 89 ILE A C 1
ATOM 709 O O . ILE A 1 89 ? -7.002 -4.581 -2.762 1.00 86.50 89 ILE A O 1
ATOM 713 N N . LEU A 1 90 ? -7.802 -6.615 -3.273 1.00 89.38 90 LEU A N 1
ATOM 714 C CA . LEU A 1 90 ? -8.629 -6.716 -2.076 1.00 89.38 90 LEU A CA 1
ATOM 715 C C . LEU A 1 90 ? -7.895 -7.462 -0.965 1.00 89.38 90 LEU A C 1
ATOM 717 O O . LEU A 1 90 ? -7.294 -8.516 -1.187 1.00 89.38 90 LEU A O 1
ATOM 721 N N . GLY A 1 91 ? -8.006 -6.951 0.255 1.00 90.06 91 GLY A N 1
ATOM 722 C CA . GLY A 1 91 ? -7.462 -7.611 1.429 1.00 90.06 9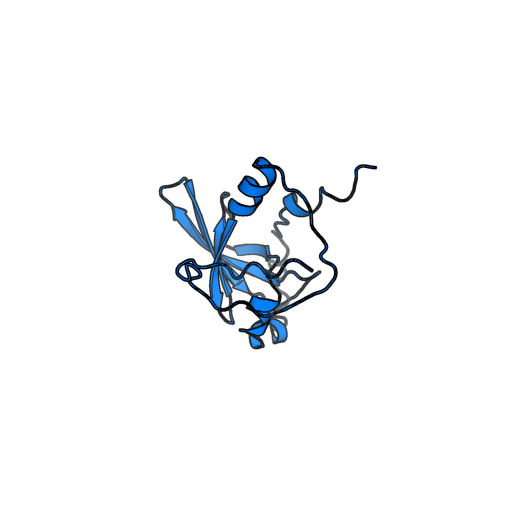1 GLY A CA 1
ATOM 723 C C . GLY A 1 91 ? -8.278 -7.359 2.687 1.00 90.06 91 GLY A C 1
ATOM 724 O O . GLY A 1 91 ? -8.911 -6.320 2.842 1.00 90.06 91 GLY A O 1
ATOM 725 N N . ARG A 1 92 ? -8.268 -8.331 3.595 1.00 92.12 92 ARG A N 1
ATOM 726 C CA . ARG A 1 92 ? -8.922 -8.263 4.900 1.00 92.12 92 ARG A CA 1
ATOM 727 C C . ARG A 1 92 ? -7.935 -7.797 5.960 1.00 92.12 92 ARG A C 1
ATOM 729 O O . ARG A 1 92 ? -6.827 -8.328 6.050 1.00 92.12 92 ARG A O 1
ATOM 736 N N . VAL A 1 93 ? -8.346 -6.844 6.788 1.00 93.62 93 VAL A N 1
ATOM 737 C CA . VAL A 1 93 ? -7.564 -6.412 7.949 1.00 93.62 93 VAL A CA 1
ATOM 738 C C . VAL A 1 93 ? -7.528 -7.530 8.980 1.00 93.62 93 VAL A C 1
ATOM 740 O O . VAL A 1 93 ? -8.567 -7.937 9.491 1.00 93.62 93 VAL A O 1
ATOM 743 N N . VAL A 1 94 ? -6.330 -8.012 9.305 1.00 95.12 94 VAL A N 1
ATOM 744 C CA . VAL A 1 94 ? -6.123 -9.082 10.298 1.00 95.12 94 VAL A CA 1
ATOM 745 C C . VAL A 1 94 ? -5.566 -8.564 11.620 1.00 95.12 94 VAL A C 1
ATOM 747 O O . VAL A 1 94 ? -5.651 -9.246 12.636 1.00 95.12 94 VAL A O 1
ATOM 750 N N . ARG A 1 95 ? -4.977 -7.364 11.620 1.00 94.81 95 ARG A N 1
ATOM 751 C CA . ARG A 1 95 ? -4.446 -6.707 12.820 1.00 94.81 95 ARG A CA 1
ATOM 752 C C . ARG A 1 95 ? -4.319 -5.205 12.599 1.00 94.81 95 ARG A C 1
ATOM 754 O O . ARG A 1 95 ? -3.985 -4.778 11.496 1.00 94.81 95 ARG A O 1
ATOM 761 N N . THR A 1 96 ? -4.499 -4.450 13.675 1.00 95.12 96 THR A N 1
ATOM 762 C CA . THR A 1 96 ? -4.319 -2.997 13.713 1.00 95.12 96 THR A CA 1
ATOM 763 C C . THR A 1 96 ? -3.581 -2.640 15.001 1.00 95.12 96 THR A C 1
ATOM 765 O O . THR A 1 96 ? -4.030 -3.018 16.084 1.00 95.12 96 THR A O 1
ATOM 768 N N . TYR A 1 97 ? -2.468 -1.915 14.902 1.00 94.88 97 TYR A N 1
ATOM 769 C CA . TYR A 1 97 ? -1.694 -1.429 16.047 1.00 94.88 97 TYR A CA 1
ATOM 770 C C . TYR A 1 97 ? -1.582 0.089 16.009 1.00 94.88 97 TYR A C 1
ATOM 772 O O . TYR A 1 97 ? -1.231 0.656 14.984 1.00 94.88 97 TYR A O 1
ATOM 780 N N . HIS A 1 98 ? -1.857 0.753 17.129 1.00 94.38 98 HIS A N 1
ATOM 781 C CA . HIS A 1 98 ? -1.725 2.205 17.233 1.00 94.38 98 HIS A CA 1
ATOM 782 C C . HIS A 1 98 ? -0.274 2.600 17.540 1.00 94.38 98 HIS A C 1
ATOM 784 O O . HIS A 1 98 ? 0.321 2.106 18.504 1.00 94.38 98 HIS A O 1
ATOM 790 N N . LYS A 1 99 ? 0.286 3.510 16.743 1.00 91.44 99 LYS A N 1
ATOM 791 C CA . LYS A 1 99 ? 1.638 4.048 16.915 1.00 91.44 99 LYS A CA 1
ATOM 792 C C . LYS A 1 99 ? 1.655 5.257 17.844 1.00 91.44 99 LYS A C 1
ATOM 794 O O . LYS A 1 99 ? 0.642 5.874 18.158 1.00 91.44 99 LYS A O 1
ATOM 799 N N . LYS A 1 100 ? 2.859 5.622 18.292 1.00 91.00 100 LYS A N 1
ATOM 800 C CA . LYS A 1 100 ? 3.073 6.797 19.153 1.00 91.00 100 LYS A CA 1
ATOM 801 C C . LYS A 1 100 ? 2.804 8.127 18.441 1.00 91.00 100 LYS A C 1
ATOM 803 O O . LYS A 1 100 ? 2.541 9.113 19.115 1.00 91.00 100 LYS A O 1
ATOM 808 N N . ASP A 1 101 ? 2.893 8.151 17.114 1.00 88.12 101 ASP A N 1
ATOM 809 C CA . ASP A 1 101 ? 2.663 9.334 16.276 1.00 88.12 101 ASP A CA 1
ATOM 810 C C . ASP A 1 101 ? 1.181 9.547 15.908 1.00 88.12 101 ASP A C 1
ATOM 812 O O . ASP A 1 101 ? 0.861 10.501 15.203 1.00 88.12 101 ASP A O 1
ATOM 816 N N . GLY A 1 102 ? 0.280 8.688 16.400 1.00 87.75 102 GLY A N 1
ATOM 817 C CA . GLY A 1 102 ? -1.156 8.746 16.123 1.00 87.75 102 GLY A CA 1
ATOM 818 C C . GLY A 1 102 ? -1.597 7.991 14.867 1.00 87.75 102 GLY A C 1
ATOM 819 O O . GLY A 1 102 ? -2.794 7.932 14.601 1.00 87.75 102 GLY A O 1
ATOM 820 N N . SER A 1 103 ? -0.665 7.405 14.108 1.00 91.00 103 SER A N 1
ATOM 821 C CA . SER A 1 103 ? -0.979 6.535 12.968 1.00 91.00 103 SER A CA 1
ATOM 822 C C . SER A 1 103 ? -1.209 5.079 13.398 1.00 91.00 103 SER A C 1
ATOM 824 O O . SER A 1 103 ? -1.070 4.719 14.573 1.00 91.00 103 SER A O 1
ATOM 826 N N . PHE A 1 104 ? -1.565 4.221 12.442 1.00 93.31 104 PHE A N 1
ATOM 827 C CA . PHE A 1 104 ? -1.845 2.809 12.668 1.00 93.31 104 PHE A CA 1
ATOM 828 C C . PHE A 1 104 ? -1.025 1.920 11.741 1.00 93.31 104 PHE A C 1
ATOM 830 O O . PHE A 1 104 ? -1.015 2.129 10.531 1.00 93.31 104 PHE A O 1
ATOM 837 N N . ASP A 1 105 ? -0.418 0.876 12.297 1.00 94.25 105 ASP A N 1
ATOM 838 C CA . ASP A 1 105 ? 0.136 -0.226 11.517 1.00 94.25 105 ASP A CA 1
ATOM 839 C C . ASP A 1 105 ? -0.956 -1.271 11.298 1.00 94.25 105 ASP A C 1
ATOM 841 O O . ASP A 1 105 ? -1.481 -1.874 12.239 1.00 94.25 105 ASP A O 1
ATOM 845 N N . VAL A 1 106 ? -1.319 -1.462 10.036 1.00 95.12 106 VAL A N 1
ATOM 846 C CA . VAL A 1 106 ? -2.437 -2.287 9.593 1.00 95.12 106 VAL A CA 1
ATOM 847 C C . VAL A 1 106 ? -1.891 -3.457 8.788 1.00 95.12 106 VAL A C 1
ATOM 849 O O . VAL A 1 106 ? -1.331 -3.295 7.702 1.00 95.12 106 VAL A O 1
ATOM 852 N N . GLY A 1 107 ? -2.050 -4.661 9.335 1.00 95.38 107 GLY A N 1
ATOM 853 C CA . GLY A 1 107 ? -1.742 -5.894 8.621 1.00 95.38 107 GLY A CA 1
ATOM 854 C C . GLY A 1 107 ? -2.943 -6.339 7.800 1.00 95.38 107 GLY A C 1
ATOM 855 O O . GLY A 1 107 ? -4.040 -6.513 8.338 1.00 95.38 107 GLY A O 1
ATOM 856 N N . VAL A 1 108 ? -2.720 -6.559 6.510 1.00 94.00 108 VAL A N 1
ATOM 857 C CA . VAL A 1 108 ? -3.754 -6.908 5.538 1.00 94.00 108 VAL A CA 1
ATOM 858 C C . VAL A 1 108 ? -3.419 -8.252 4.906 1.00 94.00 108 VAL A C 1
ATOM 860 O O . VAL A 1 108 ? -2.339 -8.422 4.350 1.00 94.00 108 VAL A O 1
ATOM 863 N N . ARG A 1 109 ? -4.350 -9.208 4.963 1.00 92.94 109 ARG A N 1
ATOM 864 C CA . ARG A 1 109 ? -4.273 -10.492 4.250 1.00 92.94 109 ARG A CA 1
ATOM 865 C C . ARG A 1 109 ? -5.014 -10.373 2.926 1.00 92.94 109 ARG A C 1
ATOM 867 O O . ARG A 1 109 ? -6.181 -9.993 2.931 1.00 92.94 109 ARG A O 1
ATOM 874 N N . PHE A 1 110 ? -4.383 -10.713 1.809 1.00 90.94 110 PHE A N 1
ATOM 875 C CA . PHE A 1 110 ? -5.051 -10.666 0.508 1.00 90.94 110 PHE A CA 1
ATOM 876 C C . PHE A 1 110 ? -6.186 -11.687 0.438 1.00 90.94 110 PHE A C 1
ATOM 878 O O . PHE A 1 110 ? -6.034 -12.830 0.873 1.00 90.94 110 PHE A O 1
ATOM 885 N N . LEU A 1 111 ? -7.328 -11.255 -0.100 1.00 89.06 111 LEU A N 1
ATOM 886 C CA . LEU A 1 111 ? -8.447 -12.147 -0.380 1.00 89.06 111 LEU A CA 1
ATOM 887 C C . LEU A 1 111 ? -8.120 -12.972 -1.618 1.00 89.06 111 LEU A C 1
ATOM 889 O O . LEU A 1 111 ? -7.668 -12.420 -2.626 1.00 89.06 111 LEU A O 1
ATOM 893 N N . THR A 1 112 ? -8.376 -14.277 -1.557 1.00 87.12 112 THR A N 1
ATOM 894 C CA . THR A 1 112 ? -8.169 -15.177 -2.693 1.00 87.12 112 THR A CA 1
ATOM 895 C C . THR A 1 112 ? -9.488 -15.576 -3.342 1.00 87.12 112 THR A C 1
ATOM 897 O O . THR A 1 112 ? -10.546 -15.555 -2.720 1.00 87.12 112 THR A O 1
ATOM 900 N N . ARG A 1 113 ? -9.427 -15.974 -4.615 1.00 80.81 113 ARG A N 1
ATOM 901 C CA . ARG A 1 113 ? -10.599 -16.461 -5.372 1.00 80.81 113 ARG A CA 1
ATOM 902 C C . ARG A 1 113 ? -11.152 -17.799 -4.870 1.00 80.81 113 ARG A C 1
ATOM 904 O O . ARG A 1 113 ? -12.224 -18.209 -5.290 1.00 80.81 113 ARG A O 1
ATOM 911 N N . GLU A 1 114 ? -10.379 -18.491 -4.041 1.00 78.69 114 GLU A N 1
ATOM 912 C CA . GLU A 1 114 ? -10.705 -19.800 -3.474 1.00 78.69 114 GLU A CA 1
ATOM 913 C C . GLU A 1 114 ? -11.418 -19.676 -2.122 1.00 78.69 114 GLU A C 1
ATOM 915 O O . GLU A 1 114 ? -11.814 -20.695 -1.554 1.00 78.69 114 GLU A O 1
ATOM 920 N N . GLU A 1 115 ? -11.559 -18.459 -1.579 1.00 73.25 115 GLU A N 1
ATOM 921 C CA . GLU A 1 115 ? -12.314 -18.276 -0.345 1.00 73.25 115 GLU A CA 1
ATOM 922 C C . GLU A 1 115 ? -13.781 -18.663 -0.565 1.00 73.25 115 GLU A C 1
ATOM 924 O O . GLU A 1 115 ? -14.360 -18.322 -1.601 1.00 73.25 115 GLU A O 1
ATOM 929 N N . PRO A 1 116 ? -14.380 -19.410 0.381 1.00 64.56 116 PRO A N 1
ATOM 930 C CA . PRO A 1 116 ? -15.791 -19.745 0.304 1.00 64.56 116 PRO A CA 1
ATOM 931 C C . PRO A 1 116 ? -16.616 -18.461 0.229 1.00 64.56 116 PRO A C 1
ATOM 933 O O . PRO A 1 116 ? -16.199 -17.425 0.746 1.00 64.56 116 PRO A O 1
ATOM 936 N N . ASP A 1 117 ? -17.781 -18.556 -0.414 1.00 61.69 117 ASP A N 1
ATOM 937 C CA . ASP A 1 117 ? -18.745 -17.468 -0.592 1.00 61.69 117 ASP A CA 1
ATOM 938 C C . ASP A 1 117 ? -19.341 -17.092 0.778 1.00 61.69 117 ASP A C 1
ATOM 940 O O . ASP A 1 117 ? -20.441 -17.489 1.171 1.00 61.69 117 ASP A O 1
ATOM 944 N N . ASP A 1 118 ? -18.517 -16.429 1.582 1.00 59.06 118 ASP A N 1
ATOM 945 C CA . ASP A 1 118 ? -18.810 -16.053 2.944 1.00 59.06 118 ASP A CA 1
ATOM 946 C C . ASP A 1 118 ? -19.685 -14.809 2.870 1.00 59.06 118 ASP A C 1
ATOM 948 O O . ASP A 1 118 ? -19.232 -13.713 2.531 1.00 59.06 118 ASP A O 1
ATOM 952 N N . LYS A 1 119 ? -20.981 -14.987 3.140 1.00 55.28 119 LYS A N 1
ATOM 953 C CA . LYS A 1 119 ? -21.986 -13.915 3.078 1.00 55.28 119 LYS A CA 1
ATOM 954 C C . LYS A 1 119 ? -21.644 -12.728 3.991 1.00 55.28 119 LYS A C 1
ATOM 956 O O . LYS A 1 119 ? -22.208 -11.650 3.810 1.00 55.28 119 LYS A O 1
ATOM 961 N N . ASP A 1 120 ? -20.714 -12.904 4.930 1.00 58.34 120 ASP A N 1
ATOM 962 C CA . ASP A 1 120 ? -20.188 -11.855 5.805 1.00 58.34 120 ASP A CA 1
ATOM 963 C C . ASP A 1 120 ? -19.059 -11.017 5.173 1.00 58.34 120 ASP A C 1
ATOM 965 O O . ASP A 1 120 ? -18.829 -9.879 5.584 1.00 58.34 120 ASP A O 1
ATOM 969 N N . MET A 1 121 ? -18.385 -11.518 4.129 1.00 54.81 121 MET A N 1
ATOM 970 C CA . MET A 1 121 ? -17.218 -10.873 3.507 1.00 54.81 121 MET A CA 1
ATOM 971 C C . MET A 1 121 ? -17.524 -9.477 2.946 1.00 54.81 121 MET A C 1
ATOM 973 O O . MET A 1 121 ? -16.656 -8.605 2.928 1.00 54.81 121 MET A O 1
ATOM 977 N N . PHE A 1 122 ? -18.763 -9.243 2.513 1.00 55.75 122 PHE A N 1
ATOM 978 C CA . PHE A 1 122 ? -19.174 -7.991 1.875 1.00 55.75 122 PHE A CA 1
ATOM 979 C C . PHE A 1 122 ? -19.809 -6.979 2.829 1.00 55.75 122 PHE A C 1
ATOM 981 O O . PHE A 1 122 ? -20.139 -5.874 2.402 1.00 55.75 122 PHE A O 1
ATOM 988 N N . GLN A 1 123 ? -19.980 -7.303 4.115 1.00 54.06 123 GLN A N 1
ATOM 989 C CA . GLN A 1 123 ? -20.731 -6.423 5.013 1.00 54.06 123 GLN A CA 1
ATOM 990 C C . GLN A 1 123 ? -20.008 -5.106 5.334 1.00 54.06 123 GLN A C 1
ATOM 992 O O . GLN A 1 123 ? -20.651 -4.171 5.811 1.00 54.06 123 GLN A O 1
ATOM 997 N N . ARG A 1 124 ? -18.690 -5.000 5.089 1.00 54.69 124 ARG A N 1
ATOM 998 C CA . ARG A 1 124 ? -17.882 -3.812 5.439 1.00 54.69 124 ARG A CA 1
ATOM 999 C C . ARG A 1 124 ? -16.717 -3.574 4.475 1.00 54.69 124 ARG A C 1
ATOM 1001 O O . ARG A 1 124 ? -15.554 -3.576 4.879 1.00 54.69 124 ARG A O 1
ATOM 1008 N N . VAL A 1 125 ? -17.021 -3.354 3.198 1.00 57.91 125 VAL A N 1
ATOM 1009 C CA . VAL A 1 125 ? -16.027 -2.823 2.252 1.00 57.91 125 VAL A CA 1
ATOM 1010 C C . VAL A 1 125 ? -15.821 -1.340 2.559 1.00 57.91 125 VAL A C 1
ATOM 1012 O O . VAL A 1 125 ? -16.761 -0.551 2.455 1.00 57.91 125 VAL A O 1
ATOM 1015 N N . ARG A 1 126 ? -14.603 -0.946 2.945 1.00 61.09 126 ARG A N 1
ATOM 1016 C CA . ARG A 1 126 ? -14.227 0.471 3.021 1.00 61.09 126 ARG A CA 1
ATOM 1017 C C . ARG A 1 126 ? -13.499 0.849 1.741 1.00 61.09 126 ARG A C 1
ATOM 1019 O O . ARG A 1 126 ? -12.396 0.378 1.483 1.00 61.09 126 ARG A O 1
ATOM 1026 N N . ILE A 1 127 ? -14.142 1.699 0.951 1.00 57.66 127 ILE A N 1
ATOM 1027 C CA . ILE A 1 127 ? -13.516 2.369 -0.184 1.00 57.66 127 ILE A CA 1
ATOM 1028 C C . ILE A 1 127 ? -12.965 3.681 0.357 1.00 57.66 127 ILE A C 1
ATOM 1030 O O . ILE A 1 127 ? -13.724 4.499 0.880 1.00 57.66 127 ILE A O 1
ATOM 1034 N N . ASP A 1 128 ? -11.652 3.872 0.263 1.00 53.41 128 ASP A N 1
ATOM 1035 C CA . ASP A 1 128 ? -11.093 5.197 0.480 1.00 53.41 128 ASP A CA 1
ATOM 1036 C C . ASP A 1 128 ? -11.517 6.098 -0.691 1.00 53.41 128 ASP A C 1
ATOM 1038 O O . ASP A 1 128 ? -11.058 5.956 -1.827 1.00 53.41 128 ASP A O 1
ATOM 1042 N N . ASN A 1 129 ? -12.441 7.018 -0.413 1.00 43.06 129 ASN A N 1
ATOM 1043 C CA . ASN A 1 129 ? -12.956 7.972 -1.393 1.00 43.06 129 ASN A CA 1
ATOM 1044 C C . ASN A 1 129 ? -11.929 9.059 -1.759 1.00 43.06 129 ASN A C 1
ATOM 1046 O O . ASN A 1 129 ? -12.187 9.843 -2.676 1.00 43.06 129 ASN A O 1
ATOM 1050 N N . SER A 1 130 ? -10.767 9.111 -1.094 1.00 45.66 130 SER A N 1
ATOM 1051 C CA . SER A 1 130 ? -9.724 10.107 -1.359 1.00 45.66 130 SER A CA 1
ATOM 1052 C C . SER A 1 130 ? -9.154 10.031 -2.785 1.00 45.66 130 SER A C 1
ATOM 1054 O O . SER A 1 130 ? -8.661 11.036 -3.300 1.00 45.66 130 SER A O 1
ATOM 1056 N N . MET A 1 131 ? -9.285 8.883 -3.464 1.00 43.09 131 MET A N 1
ATOM 1057 C CA . MET A 1 131 ? -8.783 8.683 -4.830 1.00 43.09 131 MET A CA 1
ATOM 1058 C C . MET A 1 131 ? -9.806 8.935 -5.952 1.00 43.09 131 MET A C 1
ATOM 1060 O O . MET A 1 131 ? -9.407 9.010 -7.114 1.00 43.09 131 MET A O 1
ATOM 1064 N N . MET A 1 132 ? -11.101 9.109 -5.654 1.00 40.94 132 MET A N 1
ATOM 1065 C CA . MET A 1 132 ? -12.142 9.264 -6.691 1.00 40.94 132 MET A CA 1
ATOM 1066 C C . MET A 1 132 ? -12.496 10.723 -7.042 1.00 40.94 132 MET A C 1
ATOM 1068 O O . MET A 1 132 ? -13.185 10.959 -8.030 1.00 40.94 132 MET A O 1
ATOM 1072 N N . GLN A 1 133 ? -11.993 11.723 -6.310 1.00 39.16 133 GLN A N 1
ATOM 1073 C CA . GLN A 1 133 ? -12.394 13.136 -6.476 1.00 39.16 133 GLN A CA 1
ATOM 1074 C C . GLN A 1 133 ? -11.542 13.974 -7.455 1.00 39.16 133 GLN A C 1
ATOM 1076 O O . GLN A 1 133 ? -11.520 15.198 -7.362 1.00 39.16 133 GLN A O 1
ATOM 1081 N N . HIS A 1 134 ? -10.833 13.369 -8.414 1.00 41.59 134 HIS A N 1
ATOM 1082 C CA . HIS A 1 134 ? -10.002 14.135 -9.364 1.00 41.59 134 HIS A CA 1
ATOM 1083 C C . HIS A 1 134 ? -10.437 14.096 -10.834 1.00 41.59 134 HIS A C 1
ATOM 1085 O O . HIS A 1 134 ? -9.670 14.531 -11.689 1.00 41.59 134 HIS A O 1
ATOM 1091 N N . ASN A 1 135 ? -11.666 13.663 -11.129 1.00 40.47 135 ASN A N 1
ATOM 1092 C CA . ASN A 1 135 ? -12.199 13.649 -12.500 1.00 40.47 135 ASN A CA 1
ATOM 1093 C C . ASN A 1 135 ? -13.481 14.466 -12.716 1.00 40.47 135 ASN A C 1
ATOM 1095 O O . ASN A 1 135 ? -14.118 14.316 -13.754 1.00 40.47 135 ASN A O 1
ATOM 1099 N N . GLU A 1 136 ? -13.842 15.363 -11.802 1.00 37.94 136 GLU A N 1
ATOM 1100 C CA . GLU A 1 136 ? -14.917 16.326 -12.044 1.00 37.94 136 GLU A CA 1
ATOM 1101 C C . GLU A 1 136 ? -14.487 17.698 -11.543 1.00 37.94 136 GLU A C 1
ATOM 1103 O O . GLU A 1 136 ? -14.777 18.067 -10.420 1.00 37.94 136 GLU A O 1
ATOM 1108 N N . ASP A 1 137 ? -13.730 18.418 -12.366 1.00 37.47 137 ASP A N 1
ATOM 1109 C CA . ASP A 1 137 ? -13.906 19.859 -12.525 1.00 37.47 137 ASP A CA 1
ATOM 1110 C C . ASP A 1 137 ? -13.289 20.270 -13.868 1.00 37.47 137 ASP A C 1
ATOM 1112 O O . ASP A 1 137 ? -12.162 19.899 -14.205 1.00 37.47 137 ASP A O 1
ATOM 1116 N N . LYS A 1 138 ? -14.130 20.932 -14.663 1.00 36.94 138 LYS A N 1
ATOM 1117 C CA . LYS A 1 138 ? -13.928 21.357 -16.053 1.00 36.94 138 LYS A CA 1
ATOM 1118 C C . LYS A 1 138 ? -12.871 22.445 -16.206 1.00 36.94 138 LYS A C 1
ATOM 1120 O O . LYS A 1 138 ? -12.755 23.292 -15.295 1.00 36.94 138 LYS A O 1
#

pLDDT: mean 77.39, std 16.06, range [36.94, 95.38]

Sequence (138 aa):
MNTERFIGQERRQFVRLSYRKPLNYKVCKEDTIKKLMTGYTEDVSQSGLLCNIAESVPVDSVLWLLLDMGALTICSEVEKRSVILQHGILGRVVRTYHKKDGSFDVGVRFLTREEPDDKDMFQRVRIDNSMMQHNEDK

Foldseek 3Di:
DDPPPDPDDDPDPDDDDDDDDDDDDDDDDPVRVVVVVQKDWPADDLFWTKMKHLDDDDAFAKEWAQDDVVVVVVNVNNVVFADDDPNTTIWGFHDWDADPVNIITTITTGDGPPDPPPVVNPPHHDDPCPPVPPPDDD

Secondary structure (DSSP, 8-state):
-------S----SSPPP---------PPPHHHHHHHTTEEEEEEETTEEEEEESS---TT-EEEEE--HHHHHHTHHHHHHB-EETTEEEEEEEEEEE-TTS-EEEEEEEPBTTS---TTTTTTEE--GGGTTTS---